Protein AF-A0A7C1VGL0-F1 (afdb_monomer_lite)

Secondary structure (DSSP, 8-state):
----------PEEEEEE-SPTTTSTHHHHHHHHHHHHHHTT-EEEEEE-GGGGGGG-TT---BTB---------

Structure (mmCIF, N/CA/C/O backbone):
data_AF-A0A7C1VGL0-F1
#
_entry.id   AF-A0A7C1VGL0-F1
#
loop_
_atom_site.group_PDB
_atom_site.id
_atom_site.type_symbol
_atom_site.label_atom_id
_atom_site.label_alt_id
_atom_site.label_comp_id
_atom_site.label_asym_id
_atom_site.label_entity_id
_atom_site.label_seq_id
_atom_site.pdbx_PDB_ins_code
_atom_site.Cartn_x
_atom_site.Cartn_y
_atom_site.Cartn_z
_atom_site.occupancy
_atom_site.B_iso_or_equiv
_atom_site.auth_seq_id
_atom_site.auth_comp_id
_atom_site.auth_asym_id
_atom_site.auth_atom_id
_atom_site.pdbx_PDB_model_num
ATOM 1 N N . MET A 1 1 ? -23.266 9.342 37.055 1.00 44.56 1 MET A N 1
ATOM 2 C CA . MET A 1 1 ? -22.196 8.925 36.122 1.00 44.56 1 MET A CA 1
ATOM 3 C C . MET A 1 1 ? -22.782 8.958 34.713 1.00 44.56 1 MET A C 1
ATOM 5 O O . MET A 1 1 ? -23.525 8.056 34.349 1.00 44.56 1 MET A O 1
ATOM 9 N N . LYS A 1 2 ? -22.618 10.071 33.984 1.00 37.16 2 LYS A N 1
ATOM 10 C CA . LYS A 1 2 ? -23.200 10.221 32.642 1.00 37.16 2 LYS A CA 1
ATOM 11 C C . LYS A 1 2 ? -22.371 9.387 31.666 1.00 37.16 2 LYS A C 1
ATOM 13 O O . LYS A 1 2 ? -21.180 9.634 31.524 1.00 37.16 2 LYS A O 1
ATOM 18 N N . LYS A 1 3 ? -22.987 8.387 31.028 1.00 48.22 3 LYS A N 1
ATOM 19 C CA . LYS A 1 3 ? -22.440 7.809 29.800 1.00 48.22 3 LYS A CA 1
ATOM 20 C C . LYS A 1 3 ? -22.550 8.894 28.735 1.00 48.22 3 LYS A C 1
ATOM 22 O O . LYS A 1 3 ? -23.661 9.244 28.344 1.00 48.22 3 LYS A O 1
ATOM 27 N N . GLU A 1 4 ? -21.422 9.453 28.321 1.00 47.22 4 GLU A N 1
ATOM 28 C CA . GLU A 1 4 ? -21.372 10.236 27.093 1.00 47.22 4 GLU A CA 1
ATOM 29 C C . GLU A 1 4 ? -21.721 9.300 25.935 1.00 47.22 4 GLU A C 1
ATOM 31 O O . GLU A 1 4 ? -20.988 8.362 25.618 1.00 47.22 4 GLU A O 1
ATOM 36 N N . GLY A 1 5 ? -22.897 9.516 25.349 1.00 48.66 5 GLY A N 1
ATOM 37 C CA . GLY A 1 5 ? -23.257 8.960 24.057 1.00 48.66 5 GLY A CA 1
ATOM 38 C C . GLY A 1 5 ? -22.422 9.647 22.987 1.00 48.66 5 GLY A C 1
ATOM 39 O O . GLY A 1 5 ? -22.852 10.638 22.413 1.00 48.66 5 GLY A O 1
ATOM 40 N N . GLY A 1 6 ? -21.212 9.148 22.750 1.00 49.09 6 GLY A N 1
ATOM 41 C CA . GLY A 1 6 ? -20.479 9.455 21.533 1.00 49.09 6 GLY A CA 1
ATOM 42 C C . GLY A 1 6 ? -21.014 8.559 20.426 1.00 49.09 6 GLY A C 1
ATOM 43 O O . GLY A 1 6 ? -20.852 7.341 20.499 1.00 49.09 6 GLY A O 1
ATOM 44 N N . GLU A 1 7 ? -21.659 9.131 19.411 1.00 53.03 7 GLU A N 1
ATOM 45 C CA . GLU A 1 7 ? -21.846 8.432 18.141 1.00 53.03 7 GLU A CA 1
ATOM 46 C C . GLU A 1 7 ? -20.499 7.818 17.731 1.00 53.03 7 GLU A C 1
ATOM 48 O O . GLU A 1 7 ? -19.485 8.518 17.658 1.00 53.03 7 GLU A O 1
ATOM 53 N N . ASN A 1 8 ? -20.458 6.506 17.489 1.00 58.97 8 ASN A N 1
ATOM 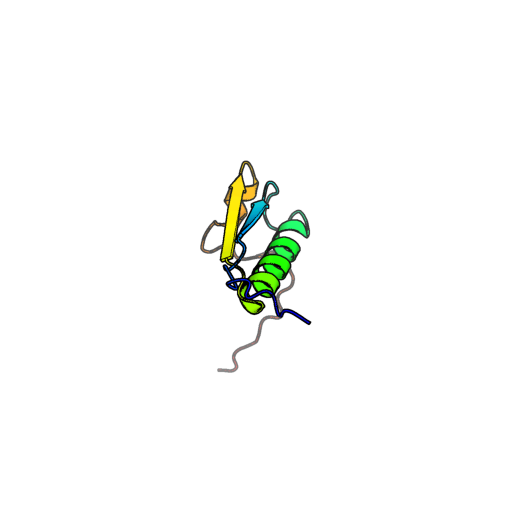54 C CA . ASN A 1 8 ? -19.283 5.835 16.936 1.00 58.97 8 ASN A CA 1
ATOM 55 C C . ASN A 1 8 ? -19.113 6.258 15.468 1.00 58.97 8 ASN A C 1
ATOM 57 O O . ASN A 1 8 ? -19.288 5.453 14.554 1.00 58.97 8 ASN A O 1
ATOM 61 N N . MET A 1 9 ? -18.802 7.533 15.213 1.00 60.19 9 MET A N 1
ATOM 62 C CA . MET A 1 9 ? -18.394 7.974 13.889 1.00 60.19 9 MET A CA 1
ATOM 63 C C . MET A 1 9 ? -17.131 7.206 13.526 1.00 60.19 9 MET A C 1
ATOM 65 O O . MET A 1 9 ? -16.083 7.366 14.157 1.00 60.19 9 MET A O 1
ATOM 69 N N . SER A 1 10 ? -17.241 6.356 12.506 1.00 78.50 10 SER A N 1
ATOM 70 C CA . SER A 1 10 ? -16.110 5.632 11.938 1.00 78.50 10 SER A CA 1
ATOM 71 C C . SER A 1 10 ? -15.005 6.638 11.601 1.00 78.50 10 SER A C 1
ATOM 73 O O . SER A 1 10 ? -15.152 7.431 10.665 1.00 78.50 10 SER A O 1
ATOM 75 N N . LYS A 1 11 ? -13.914 6.648 12.371 1.00 90.06 11 LYS A N 1
ATOM 76 C CA . LYS A 1 11 ? -12.777 7.534 12.099 1.00 90.06 11 LYS A CA 1
ATOM 77 C C . LYS A 1 11 ? -12.087 7.074 10.814 1.00 90.06 11 LYS A C 1
ATOM 79 O O . LYS A 1 11 ? -12.044 5.876 10.523 1.00 90.06 11 LYS A O 1
ATOM 84 N N . THR A 1 12 ? -11.551 8.022 10.055 1.00 94.69 12 THR A N 1
ATOM 85 C CA . THR A 1 12 ? -10.851 7.735 8.799 1.00 94.69 12 THR A CA 1
ATOM 86 C C . THR A 1 12 ? -9.346 7.744 9.025 1.00 94.69 12 THR A C 1
ATOM 88 O O . THR A 1 12 ? -8.799 8.727 9.519 1.00 94.69 12 THR A O 1
ATOM 91 N N . LEU A 1 13 ? -8.673 6.660 8.646 1.00 93.00 13 LEU A N 1
ATOM 92 C CA . LEU A 1 13 ? -7.219 6.559 8.603 1.00 93.00 13 LEU A CA 1
ATOM 93 C C . LEU A 1 13 ? -6.740 6.804 7.168 1.00 93.00 13 LEU A C 1
ATOM 95 O O . LEU A 1 13 ? -7.054 6.024 6.272 1.00 93.00 13 LEU A O 1
ATOM 99 N N . SER A 1 14 ? -5.965 7.863 6.952 1.00 94.50 14 SER A N 1
ATOM 100 C CA . SER A 1 14 ? -5.362 8.164 5.649 1.00 94.50 14 SER A CA 1
ATOM 101 C C . SER A 1 14 ? -3.877 7.806 5.658 1.00 94.50 14 SER A C 1
ATOM 103 O O . SER A 1 14 ? -3.143 8.250 6.538 1.00 94.50 14 SER A O 1
ATOM 105 N N . LEU A 1 15 ? -3.429 7.016 4.683 1.00 91.38 15 LEU A N 1
ATOM 106 C CA . LEU A 1 15 ? -2.033 6.618 4.493 1.00 91.38 15 LEU A CA 1
ATOM 107 C C . LEU A 1 15 ? -1.556 7.010 3.093 1.00 91.38 15 LEU A C 1
ATOM 109 O O . LEU A 1 15 ? -2.306 6.890 2.125 1.00 91.38 15 LEU A O 1
ATOM 113 N N . VAL A 1 16 ? -0.292 7.421 2.982 1.00 90.94 16 VAL A N 1
ATOM 114 C CA . VAL A 1 16 ? 0.367 7.700 1.699 1.00 90.94 16 VAL A CA 1
ATOM 115 C C . VAL A 1 16 ? 1.580 6.787 1.543 1.00 90.94 16 VAL A C 1
ATOM 117 O O . VAL A 1 16 ? 2.456 6.755 2.405 1.00 90.94 16 VAL A O 1
ATOM 120 N N . LEU A 1 17 ? 1.637 6.052 0.435 1.00 88.44 17 LEU A N 1
ATOM 121 C CA . LEU A 1 17 ? 2.782 5.251 0.015 1.00 88.44 17 LEU A CA 1
ATOM 122 C C . LEU A 1 17 ? 3.623 6.036 -0.989 1.00 88.44 17 LEU A C 1
ATOM 124 O O . LEU A 1 17 ? 3.136 6.386 -2.060 1.00 88.44 17 LEU A O 1
ATOM 128 N N . TRP A 1 18 ? 4.886 6.276 -0.643 1.00 87.56 18 TRP A N 1
ATOM 129 C CA . TRP A 1 18 ? 5.855 6.978 -1.496 1.0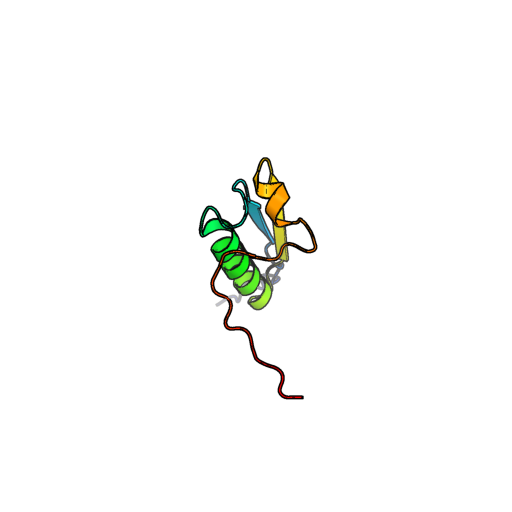0 87.56 18 TRP A CA 1
ATOM 130 C C . TRP A 1 18 ? 6.875 6.057 -2.172 1.00 87.56 18 TRP A C 1
ATOM 132 O O . TRP A 1 18 ? 7.511 6.453 -3.139 1.00 87.56 18 TRP A O 1
ATOM 142 N N . THR A 1 19 ? 7.056 4.839 -1.663 1.00 85.00 19 THR A N 1
ATOM 143 C CA . THR A 1 19 ? 8.147 3.949 -2.081 1.00 85.00 19 THR A CA 1
ATOM 144 C C . THR A 1 19 ? 7.701 2.913 -3.101 1.00 85.00 19 THR A C 1
ATOM 146 O O . THR A 1 19 ? 6.589 2.394 -2.991 1.00 85.00 19 THR A O 1
ATOM 149 N N . THR A 1 20 ? 8.597 2.535 -4.013 1.00 81.88 20 THR A N 1
ATOM 150 C CA . THR A 1 20 ? 8.411 1.423 -4.958 1.00 81.88 20 THR A CA 1
ATOM 151 C C . THR A 1 20 ? 8.012 0.106 -4.267 1.00 81.88 20 THR A C 1
ATOM 153 O O . THR A 1 20 ? 8.413 -0.155 -3.124 1.00 81.88 20 THR A O 1
ATOM 156 N N . PRO A 1 21 ? 7.244 -0.766 -4.951 1.00 78.25 21 PRO A N 1
ATOM 157 C CA . PRO A 1 21 ? 6.959 -2.112 -4.464 1.00 78.25 21 PRO A CA 1
ATOM 158 C C . PRO A 1 21 ? 8.246 -2.945 -4.352 1.00 78.25 21 PRO A C 1
ATOM 160 O O . PRO A 1 21 ? 9.170 -2.794 -5.145 1.00 78.25 21 PRO A O 1
ATOM 163 N N . TYR A 1 22 ? 8.286 -3.856 -3.378 1.00 78.50 22 TYR A N 1
ATOM 164 C CA . TYR A 1 22 ? 9.362 -4.835 -3.121 1.00 78.50 22 TYR A CA 1
ATOM 165 C C . TYR A 1 22 ? 10.741 -4.291 -2.712 1.00 78.50 22 TYR A C 1
ATOM 167 O O . TYR A 1 22 ? 11.501 -5.042 -2.108 1.00 78.50 22 TYR A O 1
ATOM 175 N N . THR A 1 23 ? 11.061 -3.018 -2.956 1.00 75.50 23 THR A N 1
ATOM 176 C CA . THR A 1 23 ? 12.336 -2.417 -2.515 1.00 75.50 23 THR A CA 1
ATOM 177 C C . THR A 1 23 ? 12.417 -2.304 -0.991 1.00 75.50 23 THR A C 1
ATOM 179 O O . THR A 1 23 ? 13.480 -2.491 -0.408 1.00 75.50 23 THR A O 1
ATOM 182 N N . PHE A 1 24 ? 11.283 -2.047 -0.334 1.00 78.94 24 PHE A N 1
ATOM 183 C CA . PHE A 1 24 ? 11.190 -1.906 1.119 1.00 78.94 24 PHE A CA 1
ATOM 184 C C . PHE A 1 24 ? 9.959 -2.629 1.676 1.00 78.94 24 PHE A C 1
ATOM 186 O O . PHE A 1 24 ? 8.996 -2.921 0.963 1.00 78.94 24 PHE A O 1
ATOM 193 N N . GLN A 1 25 ? 9.941 -2.862 2.991 1.00 83.38 25 GLN A N 1
ATOM 194 C CA . GLN A 1 25 ? 8.803 -3.489 3.676 1.00 83.38 25 GLN A CA 1
ATOM 195 C C . GLN A 1 25 ? 7.584 -2.553 3.822 1.00 83.38 25 GLN A C 1
ATOM 197 O O . GLN A 1 25 ? 6.511 -2.996 4.235 1.00 83.38 25 GLN A O 1
ATOM 202 N N . ASN A 1 26 ? 7.721 -1.278 3.450 1.00 83.56 26 ASN A N 1
ATOM 203 C CA . ASN A 1 26 ? 6.723 -0.221 3.639 1.00 83.56 26 ASN A CA 1
ATOM 204 C C . ASN A 1 26 ? 5.342 -0.597 3.099 1.00 83.56 26 ASN A C 1
ATOM 206 O O . ASN A 1 26 ? 4.350 -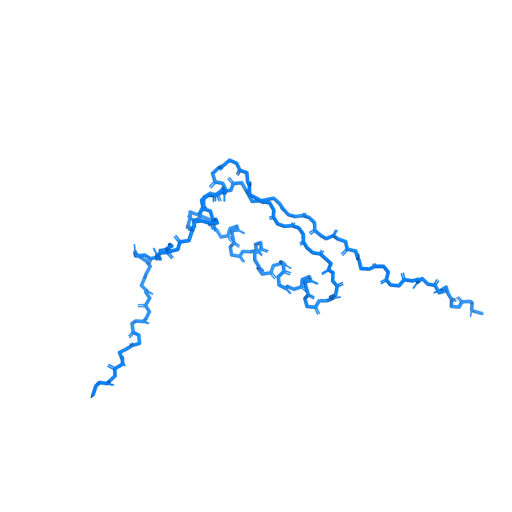0.476 3.814 1.00 83.56 26 ASN A O 1
ATOM 210 N N . THR A 1 27 ? 5.276 -1.132 1.879 1.00 83.62 27 THR A N 1
ATOM 211 C CA . THR A 1 27 ? 4.014 -1.565 1.263 1.00 83.62 27 THR A CA 1
ATOM 212 C C . THR A 1 27 ? 3.353 -2.685 2.065 1.00 83.62 27 THR A C 1
ATOM 214 O O . THR A 1 27 ? 2.159 -2.629 2.349 1.00 83.62 27 THR A O 1
ATOM 217 N N . SER A 1 28 ? 4.127 -3.684 2.505 1.00 86.31 28 SER A N 1
ATOM 218 C CA . SER A 1 28 ? 3.614 -4.792 3.324 1.00 86.31 28 SER A CA 1
ATOM 219 C C . SER A 1 28 ? 3.075 -4.296 4.670 1.00 86.31 28 SER A C 1
ATOM 221 O O . SER A 1 28 ? 1.982 -4.686 5.091 1.00 86.31 28 SER A O 1
ATOM 223 N N . THR A 1 29 ? 3.796 -3.382 5.320 1.00 89.44 29 THR A N 1
ATOM 224 C CA . THR A 1 29 ? 3.387 -2.768 6.589 1.00 89.44 29 THR A CA 1
ATOM 225 C C . THR A 1 29 ? 2.134 -1.906 6.428 1.00 89.44 29 THR A C 1
ATOM 227 O O . THR A 1 29 ? 1.182 -2.079 7.189 1.00 89.44 29 THR A O 1
ATOM 230 N N . ALA A 1 30 ? 2.069 -1.048 5.406 1.00 89.50 30 ALA A N 1
ATOM 231 C CA . ALA A 1 30 ? 0.902 -0.209 5.128 1.00 89.50 30 ALA A CA 1
ATOM 232 C C . ALA A 1 30 ? -0.362 -1.043 4.878 1.00 89.50 30 ALA A C 1
ATOM 234 O O . ALA A 1 30 ? -1.438 -0.723 5.392 1.00 89.50 30 ALA A O 1
ATOM 235 N N . ILE A 1 31 ? -0.233 -2.166 4.163 1.00 89.56 31 ILE A N 1
ATOM 236 C CA . ILE A 1 31 ? -1.344 -3.095 3.946 1.00 89.56 31 ILE A CA 1
ATOM 237 C C . ILE A 1 31 ? -1.782 -3.751 5.267 1.00 89.56 31 ILE A C 1
ATOM 239 O O . ILE A 1 31 ? -2.982 -3.872 5.516 1.00 89.56 31 ILE A O 1
ATOM 243 N N . LYS A 1 32 ? -0.849 -4.174 6.133 1.00 92.94 32 LYS A N 1
ATOM 244 C CA . LYS A 1 32 ? -1.188 -4.753 7.450 1.00 92.94 32 LYS A CA 1
ATOM 245 C C . LYS A 1 32 ? -1.939 -3.754 8.332 1.00 92.94 32 LYS A C 1
ATOM 247 O O . LYS A 1 32 ? -2.959 -4.119 8.911 1.00 92.94 32 LYS A O 1
ATOM 252 N N . ILE A 1 33 ? -1.478 -2.505 8.382 1.00 92.62 33 ILE A N 1
ATOM 253 C CA . ILE A 1 33 ? -2.135 -1.420 9.126 1.00 92.62 33 ILE A CA 1
ATOM 254 C C . ILE A 1 33 ? -3.543 -1.178 8.578 1.00 92.62 33 ILE A C 1
ATOM 256 O O . ILE A 1 33 ? -4.505 -1.164 9.342 1.00 92.62 33 ILE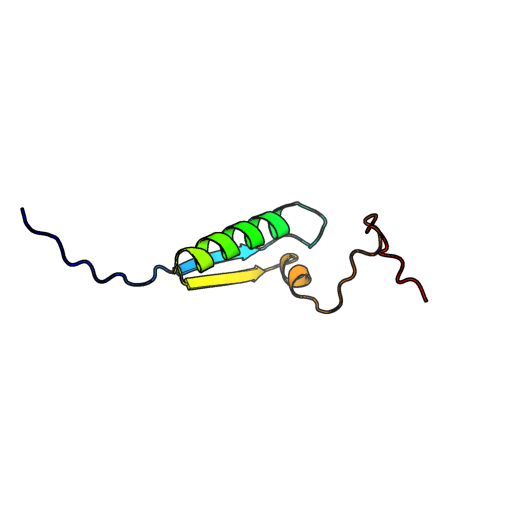 A O 1
ATOM 260 N N . THR A 1 34 ? -3.675 -1.067 7.253 1.00 93.06 34 THR A N 1
ATOM 261 C CA . THR A 1 34 ? -4.966 -0.870 6.577 1.00 93.06 34 THR A CA 1
ATOM 262 C C . THR A 1 34 ? -5.944 -1.994 6.908 1.00 93.06 34 THR A C 1
ATOM 264 O O . THR A 1 34 ? -7.076 -1.728 7.302 1.00 93.06 34 THR A O 1
ATOM 267 N N . ARG A 1 35 ? -5.504 -3.257 6.831 1.00 93.31 35 ARG A N 1
ATOM 268 C CA . ARG A 1 35 ? -6.336 -4.416 7.190 1.00 93.31 35 ARG A CA 1
ATOM 269 C C . ARG A 1 35 ? -6.778 -4.387 8.651 1.00 93.31 35 ARG A C 1
ATOM 271 O O . ARG A 1 35 ? -7.948 -4.627 8.930 1.00 93.31 35 ARG A O 1
ATOM 278 N N . ALA A 1 36 ? -5.867 -4.074 9.571 1.00 94.31 36 ALA A N 1
ATOM 279 C CA . ALA A 1 36 ? -6.189 -3.989 10.993 1.00 94.31 36 ALA A CA 1
ATOM 280 C C . ALA A 1 36 ? -7.178 -2.851 11.300 1.00 94.31 36 ALA A C 1
ATOM 282 O O . ALA A 1 36 ? -8.071 -3.023 12.126 1.00 94.31 36 ALA A O 1
ATOM 283 N N . ALA A 1 37 ? -7.045 -1.706 10.626 1.00 91.75 37 ALA A N 1
ATOM 284 C CA . ALA A 1 37 ? -7.962 -0.579 10.762 1.00 91.75 37 ALA A CA 1
ATOM 285 C C . ALA A 1 37 ? -9.357 -0.915 10.208 1.00 91.75 37 ALA A C 1
ATOM 287 O O . ALA A 1 37 ? -10.353 -0.727 10.904 1.00 91.75 37 ALA A O 1
ATOM 288 N N . LEU A 1 38 ? -9.441 -1.506 9.014 1.00 92.88 38 LEU A N 1
ATOM 289 C CA . LEU A 1 38 ? -10.715 -1.974 8.455 1.00 92.88 38 LEU A CA 1
ATOM 290 C C . LEU A 1 38 ? -11.396 -2.995 9.382 1.00 92.88 38 LEU A C 1
ATOM 292 O O . LEU A 1 38 ? -12.586 -2.874 9.657 1.00 92.88 38 LEU A O 1
ATOM 296 N N . GLY A 1 39 ? -10.634 -3.941 9.944 1.00 92.94 39 GLY A N 1
ATOM 297 C CA . GLY A 1 39 ? -11.150 -4.936 10.894 1.00 92.94 39 GLY A CA 1
ATOM 298 C C . GLY A 1 39 ? -11.681 -4.353 12.210 1.00 92.94 39 GLY A C 1
ATOM 299 O O . GLY A 1 39 ? -12.459 -5.008 12.894 1.00 92.94 39 GLY A O 1
ATOM 300 N N . LYS A 1 40 ? -11.300 -3.120 12.560 1.00 92.38 40 LYS A N 1
ATOM 301 C CA . LYS A 1 40 ? -11.793 -2.393 13.741 1.00 92.38 40 LYS A CA 1
ATOM 302 C C . LYS A 1 40 ? -12.930 -1.406 13.423 1.00 92.38 40 LYS A C 1
ATOM 304 O O . LYS A 1 40 ? -13.329 -0.651 14.303 1.00 92.38 40 LYS A O 1
ATOM 309 N N . GLY A 1 41 ? -13.437 -1.383 12.187 1.00 90.50 41 GLY A N 1
ATOM 310 C CA . GLY A 1 41 ? -14.533 -0.494 11.777 1.00 90.50 41 GLY A CA 1
ATOM 311 C C . GLY A 1 41 ? -14.104 0.931 11.405 1.00 90.50 41 GLY A C 1
ATOM 312 O O . GLY A 1 41 ? -14.949 1.821 11.305 1.00 90.50 41 GLY A O 1
ATOM 313 N N . TYR A 1 42 ? -12.807 1.169 11.187 1.00 93.75 42 TYR A N 1
ATOM 314 C CA . TYR A 1 42 ? -12.327 2.439 10.636 1.00 93.75 42 TYR A CA 1
ATOM 315 C C . TYR A 1 42 ? -12.546 2.488 9.121 1.00 93.75 42 TYR A C 1
ATOM 317 O O . TYR A 1 42 ? -12.464 1.471 8.429 1.00 93.75 42 TYR A O 1
ATOM 325 N N . LYS A 1 43 ? -12.744 3.693 8.585 1.00 93.94 43 LYS A N 1
ATOM 326 C CA . LYS A 1 43 ? -12.605 3.951 7.145 1.00 93.94 43 LYS A CA 1
ATOM 327 C C . LYS A 1 43 ? -11.121 4.114 6.823 1.00 93.94 43 LYS A C 1
ATOM 329 O O . LYS A 1 43 ? -10.386 4.668 7.638 1.00 93.94 43 LYS A O 1
ATOM 334 N N . VAL A 1 44 ? -10.664 3.656 5.659 1.00 93.38 44 VAL A N 1
ATOM 335 C CA . VAL A 1 44 ? -9.256 3.806 5.256 1.00 93.38 44 VAL A CA 1
ATOM 336 C C . VAL A 1 44 ? -9.152 4.408 3.864 1.00 93.38 44 VAL A C 1
ATOM 338 O O . VAL A 1 44 ? -9.772 3.906 2.931 1.00 93.38 44 VAL A O 1
ATOM 341 N N . ASN A 1 45 ? -8.314 5.436 3.732 1.00 93.62 45 ASN A N 1
ATOM 342 C CA . ASN A 1 45 ? -7.877 5.983 2.453 1.00 93.62 45 ASN A CA 1
ATOM 343 C C . ASN A 1 45 ? -6.395 5.650 2.266 1.00 93.62 45 ASN A C 1
ATOM 345 O O . ASN A 1 45 ? -5.564 6.065 3.072 1.00 93.62 45 ASN A O 1
ATOM 349 N N . LEU A 1 46 ? -6.054 4.913 1.212 1.00 91.00 46 LEU A N 1
ATOM 350 C CA . LEU A 1 46 ? -4.668 4.605 0.873 1.00 91.00 46 LEU A CA 1
ATOM 351 C C . LEU A 1 46 ? -4.325 5.256 -0.462 1.00 91.00 46 LEU A C 1
ATOM 353 O O . LEU A 1 46 ? -4.837 4.853 -1.504 1.00 91.00 46 LEU A O 1
ATOM 357 N N . PHE A 1 47 ? -3.443 6.245 -0.418 1.00 90.88 47 PHE A N 1
ATOM 358 C CA . PHE A 1 47 ? -2.931 6.930 -1.595 1.00 90.88 47 PHE A CA 1
ATOM 359 C C . PHE A 1 47 ? -1.534 6.424 -1.918 1.00 90.88 47 PHE A C 1
ATOM 361 O O . PHE A 1 47 ? -0.761 6.083 -1.024 1.00 90.88 47 PHE A O 1
ATOM 368 N N . ALA A 1 48 ? -1.192 6.430 -3.197 1.00 86.75 48 ALA A N 1
ATOM 369 C CA . ALA A 1 48 ? 0.182 6.288 -3.634 1.00 86.75 48 ALA A CA 1
ATOM 370 C C . ALA A 1 48 ? 0.613 7.555 -4.359 1.00 86.75 48 ALA A C 1
ATOM 372 O O . ALA A 1 48 ? -0.172 8.137 -5.106 1.00 86.75 48 ALA A O 1
ATOM 373 N N . SER A 1 49 ? 1.853 7.966 -4.127 1.00 85.25 49 SER A N 1
ATOM 374 C CA . SER A 1 49 ? 2.460 9.144 -4.738 1.00 85.25 49 SER A CA 1
ATOM 375 C C . SER A 1 49 ? 3.908 8.849 -5.118 1.00 85.25 49 SER A C 1
ATOM 377 O O . SER A 1 49 ? 4.527 7.954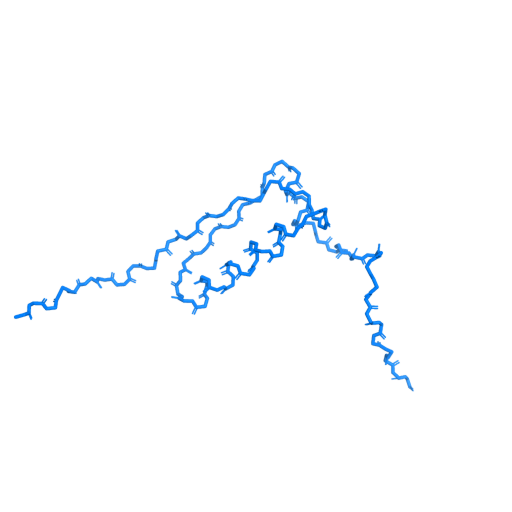 -4.539 1.00 85.25 49 SER A O 1
ATOM 379 N N . GLY A 1 50 ? 4.443 9.585 -6.094 1.00 88.00 50 GLY A N 1
ATOM 380 C CA . GLY A 1 50 ? 5.785 9.354 -6.634 1.00 88.00 50 GLY A CA 1
ATOM 381 C C . GLY A 1 50 ? 5.962 7.909 -7.103 1.00 88.00 50 GLY A C 1
ATOM 382 O O . GLY A 1 50 ? 5.079 7.343 -7.745 1.00 88.00 50 GLY A O 1
ATOM 383 N N . ASP A 1 51 ? 7.059 7.276 -6.701 1.00 82.12 51 ASP A N 1
ATOM 384 C CA . ASP A 1 51 ? 7.350 5.867 -6.994 1.00 82.12 51 ASP A CA 1
ATOM 385 C C . ASP A 1 51 ? 6.367 4.879 -6.345 1.00 82.12 51 ASP A C 1
ATOM 387 O O . ASP A 1 51 ? 6.257 3.713 -6.738 1.00 82.12 51 ASP A O 1
ATOM 391 N N . GLY A 1 52 ? 5.599 5.346 -5.362 1.00 78.25 52 GLY A N 1
ATOM 392 C CA . GLY A 1 52 ? 4.549 4.575 -4.725 1.00 78.25 52 GLY A CA 1
ATOM 393 C C . GLY A 1 52 ? 3.465 4.116 -5.695 1.00 78.25 52 GLY A C 1
ATOM 394 O O . GLY A 1 52 ? 2.833 3.089 -5.436 1.00 78.25 52 GLY A O 1
ATOM 395 N N . VAL A 1 53 ? 3.232 4.827 -6.806 1.00 85.75 53 VAL A N 1
ATOM 396 C CA . VAL A 1 53 ? 2.151 4.495 -7.757 1.00 85.75 53 VAL A CA 1
ATOM 397 C C . VAL A 1 53 ? 2.325 3.103 -8.359 1.00 85.75 53 VAL A C 1
ATOM 399 O O . VAL A 1 53 ? 1.339 2.413 -8.624 1.00 85.75 53 VAL A O 1
ATOM 402 N N . TYR A 1 54 ? 3.572 2.629 -8.464 1.00 82.25 54 TYR A N 1
ATOM 403 C CA . TYR A 1 54 ? 3.873 1.294 -8.967 1.00 82.25 54 TYR A CA 1
ATOM 404 C C . TYR A 1 54 ? 3.306 0.176 -8.081 1.00 82.25 54 TYR A C 1
ATOM 406 O O . TYR A 1 54 ? 3.087 -0.919 -8.596 1.00 82.25 54 TYR A O 1
ATOM 414 N N . ASN A 1 55 ? 2.987 0.432 -6.804 1.00 77.81 55 ASN A N 1
ATOM 415 C CA . ASN A 1 55 ? 2.327 -0.544 -5.919 1.00 77.81 55 ASN A CA 1
ATOM 416 C C . ASN A 1 55 ? 0.894 -0.894 -6.348 1.00 77.81 55 ASN A C 1
ATOM 418 O O . ASN A 1 55 ? 0.360 -1.906 -5.899 1.00 77.81 55 ASN A O 1
ATOM 422 N N . PHE A 1 56 ? 0.260 -0.077 -7.194 1.00 83.19 56 PHE A N 1
ATOM 423 C CA . PHE A 1 56 ? -1.091 -0.327 -7.703 1.00 83.19 56 PHE A CA 1
ATOM 424 C C . PHE A 1 56 ? -1.115 -0.964 -9.098 1.00 83.19 56 PHE A C 1
ATOM 426 O O . PHE A 1 56 ? -2.190 -1.186 -9.662 1.00 83.19 56 PHE A O 1
ATOM 433 N N . THR A 1 57 ? 0.050 -1.300 -9.656 1.00 84.12 57 THR A N 1
ATOM 434 C CA . THR A 1 57 ? 0.145 -1.945 -10.970 1.00 84.12 57 THR A CA 1
ATOM 435 C C . THR A 1 57 ? -0.440 -3.358 -10.908 1.00 84.12 57 THR A C 1
ATOM 437 O O . THR A 1 57 ? 0.008 -4.207 -10.134 1.00 84.12 57 THR A O 1
ATOM 440 N N . ARG A 1 58 ? -1.445 -3.642 -11.742 1.00 75.38 58 ARG A N 1
ATOM 441 C CA . ARG A 1 58 ? -2.052 -4.980 -11.835 1.00 75.38 58 ARG A CA 1
ATOM 442 C C . ARG A 1 58 ? -1.118 -5.965 -12.537 1.00 75.38 58 ARG A C 1
ATOM 444 O O . ARG A 1 58 ? -0.359 -5.591 -13.421 1.00 75.38 58 ARG A O 1
ATOM 451 N N . GLY A 1 59 ? -1.206 -7.242 -12.162 1.00 74.25 59 GLY A N 1
ATOM 452 C CA . GLY A 1 59 ? -0.423 -8.307 -12.798 1.00 74.25 59 GLY A CA 1
ATOM 453 C C . GLY A 1 59 ? 1.046 -8.361 -12.372 1.00 74.25 59 GLY A C 1
ATOM 454 O O . GLY A 1 59 ? 1.799 -9.152 -12.937 1.00 74.25 59 GLY A O 1
ATOM 455 N N . GLN A 1 60 ? 1.451 -7.579 -11.361 1.00 70.69 60 GLN A N 1
ATOM 456 C CA . GLN A 1 60 ? 2.773 -7.720 -10.760 1.00 70.69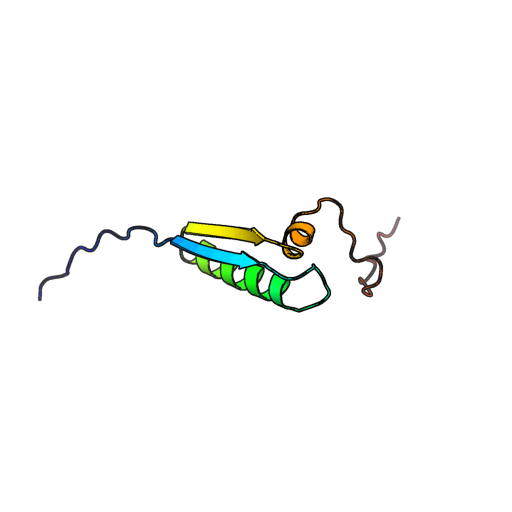 60 GLN A CA 1
ATOM 457 C C . GLN A 1 60 ? 2.928 -9.124 -10.175 1.00 70.69 60 GLN A C 1
ATOM 459 O O . GLN A 1 60 ? 2.275 -9.509 -9.204 1.00 70.69 60 GLN A O 1
ATOM 464 N N . LYS A 1 61 ? 3.806 -9.902 -10.802 1.00 66.31 61 LYS A N 1
ATOM 465 C CA . LYS A 1 61 ? 4.346 -11.126 -10.229 1.00 66.31 61 LYS A CA 1
ATOM 466 C C . LYS A 1 61 ? 5.647 -10.738 -9.553 1.00 66.31 61 LYS A C 1
ATOM 468 O O . LYS A 1 61 ? 6.493 -10.106 -10.175 1.00 66.31 61 LYS A O 1
ATOM 473 N N . ALA A 1 62 ? 5.830 -11.161 -8.309 1.00 64.25 62 ALA A N 1
ATOM 474 C CA . ALA A 1 62 ? 7.138 -11.146 -7.670 1.00 64.25 62 ALA A CA 1
ATOM 475 C C . ALA A 1 62 ? 8.044 -12.217 -8.317 1.00 64.25 62 ALA A C 1
ATOM 477 O O . ALA A 1 62 ? 8.442 -13.184 -7.671 1.00 64.25 62 ALA A O 1
ATOM 478 N N . SER A 1 63 ? 8.296 -12.116 -9.625 1.00 51.88 63 SER A N 1
ATOM 479 C CA . SER A 1 63 ? 9.200 -13.005 -10.348 1.00 51.88 63 SER A CA 1
ATOM 480 C C . SER A 1 63 ? 10.622 -12.679 -9.903 1.00 51.88 63 SER A C 1
ATOM 482 O O . SER A 1 63 ? 11.220 -11.723 -10.384 1.00 51.88 63 SER A O 1
ATOM 484 N N . GLY A 1 64 ? 11.114 -13.427 -8.918 1.00 56.41 64 GLY A N 1
ATOM 485 C CA . GLY A 1 64 ? 12.431 -13.225 -8.308 1.00 56.41 64 GLY A CA 1
ATOM 486 C C . GLY A 1 64 ? 12.460 -13.502 -6.805 1.00 56.41 64 GLY A C 1
ATOM 487 O O . GLY A 1 64 ? 13.515 -13.816 -6.269 1.00 56.41 64 GLY A O 1
ATOM 488 N N . LEU A 1 65 ? 11.306 -13.470 -6.127 1.00 54.56 65 LEU A N 1
ATOM 489 C CA . LEU A 1 65 ? 11.188 -14.027 -4.779 1.00 54.56 65 LEU A CA 1
ATOM 490 C C . LEU A 1 65 ? 10.929 -15.537 -4.898 1.00 54.56 65 LEU A C 1
ATOM 492 O O . LEU A 1 65 ? 10.089 -15.927 -5.718 1.00 54.56 65 LEU A O 1
ATOM 496 N N . PRO A 1 66 ? 11.613 -16.396 -4.115 1.00 49.41 66 PRO A N 1
ATOM 497 C CA . PRO A 1 66 ? 11.336 -17.826 -4.096 1.00 49.41 66 PRO A CA 1
ATOM 498 C C . PRO A 1 66 ? 9.916 -18.029 -3.567 1.00 49.41 66 PRO A C 1
ATOM 500 O O . PRO A 1 66 ? 9.658 -18.065 -2.367 1.00 49.41 66 PRO A O 1
ATOM 503 N N . THR A 1 67 ? 8.957 -18.097 -4.482 1.00 52.06 67 THR A N 1
ATOM 504 C CA . THR A 1 67 ? 7.598 -18.510 -4.162 1.00 52.06 67 THR A CA 1
ATOM 505 C C . THR A 1 67 ? 7.614 -20.033 -4.086 1.00 52.06 67 THR A C 1
ATOM 507 O O . THR A 1 67 ? 8.107 -20.674 -5.019 1.00 52.06 67 THR A O 1
ATOM 510 N N . PRO A 1 68 ? 7.116 -20.654 -3.001 1.00 46.91 68 PRO A N 1
ATOM 511 C CA . PRO A 1 68 ? 6.916 -22.091 -2.993 1.00 46.91 68 PRO A CA 1
ATOM 512 C C . PRO A 1 68 ? 5.904 -22.411 -4.093 1.00 46.91 68 PRO A C 1
ATOM 514 O O . PRO A 1 68 ? 4.713 -22.109 -3.988 1.00 46.91 68 PRO A O 1
ATOM 517 N N . LYS A 1 69 ? 6.405 -22.967 -5.198 1.00 43.94 69 LYS A N 1
ATOM 518 C CA . LYS A 1 69 ? 5.593 -23.452 -6.307 1.00 43.94 69 LYS A CA 1
ATOM 519 C C . LYS A 1 69 ? 4.758 -24.598 -5.745 1.00 43.94 69 LYS A C 1
ATOM 521 O O . LYS A 1 69 ? 5.274 -25.687 -5.525 1.00 43.94 69 LYS A O 1
ATOM 526 N N . ARG A 1 70 ? 3.478 -24.350 -5.460 1.00 48.94 70 ARG A N 1
ATOM 527 C CA . ARG A 1 70 ? 2.533 -25.431 -5.174 1.00 48.94 70 ARG A CA 1
ATOM 528 C C . ARG A 1 70 ? 2.421 -26.236 -6.467 1.00 48.94 70 ARG A C 1
ATOM 530 O O . ARG A 1 70 ? 1.790 -25.778 -7.414 1.00 48.94 70 ARG A O 1
ATOM 537 N N . SER A 1 71 ? 3.110 -27.373 -6.539 1.00 45.81 71 SER A N 1
ATOM 538 C CA . SER A 1 71 ? 2.942 -28.324 -7.630 1.00 45.81 71 SER A CA 1
ATOM 539 C C . SER A 1 71 ? 1.509 -28.838 -7.560 1.00 45.81 71 SER A C 1
ATOM 541 O O . SER A 1 71 ? 1.158 -29.598 -6.659 1.00 45.81 71 SER A O 1
ATOM 543 N N . SER A 1 72 ? 0.653 -28.375 -8.464 1.00 48.94 72 SER A N 1
ATOM 544 C CA . SER A 1 72 ? -0.589 -29.074 -8.756 1.00 48.94 72 SER A CA 1
ATOM 545 C C . SER A 1 72 ? -0.202 -30.405 -9.388 1.00 48.94 72 SER A C 1
ATOM 547 O O . SER A 1 72 ? 0.330 -30.423 -10.499 1.00 48.94 72 SER A O 1
ATOM 549 N N . ALA A 1 73 ? -0.400 -31.485 -8.635 1.00 50.44 73 ALA A N 1
ATOM 550 C CA . ALA A 1 73 ? -0.428 -32.832 -9.174 1.00 50.44 73 ALA A CA 1
ATOM 551 C C . ALA A 1 73 ? -1.513 -32.886 -10.260 1.00 50.44 73 ALA A C 1
ATOM 553 O O . ALA A 1 73 ? -2.646 -32.459 -10.022 1.00 50.44 73 ALA A O 1
ATOM 554 N N . SER A 1 74 ? -1.100 -33.316 -11.450 1.00 51.97 74 SER A N 1
ATOM 555 C CA . SER A 1 74 ? -1.982 -33.818 -12.500 1.00 51.97 74 SER A CA 1
ATOM 556 C C . SER A 1 74 ? -2.251 -35.295 -12.264 1.00 51.97 74 SER A C 1
ATOM 558 O O . SER A 1 74 ? -1.391 -35.945 -11.629 1.00 51.97 74 SER A O 1
#

Foldseek 3Di:
DDDPPDDPPQAEAEEEAEAAPPPDCVLVVVVVVVVVSVVVRHHYHYHYDHNRVNVPDPPDDPVPPPDPPPPDDD

pLDDT: mean 75.79, std 17.67, range [37.16, 94.69]

Sequence (74 aa):
MKKEGGENMSKTLSLVLWTTPYTFQNTSTAIKITRAALGKGYKVNLFASGDGVYNFTRGQKASGLPTPKRSSAS

Radius of gyration: 18.3 Å; chains: 1; bounding box: 36×44×49 Å